Protein AF-A0AB35NCI9-F1 (afdb_monomer)

Mean predicted aligned error: 10.57 Å

Secondary structure (DSSP, 8-state):
-HHHHHHHHHHHHGGGG----PPPHHHHHHHHHHHHHHHHHHHHHHHHHHHHHHHHH--TTHHHHHHHHHHHHHHHTT--HHHHHHHHHHHHHHHHHHHHHTT--

Foldseek 3Di:
DVVVVVVVVVVVVVVPPPPPPDDDPVRVVVVVVLVVLVVLQVVLVVLVVLLVVCVVVVPVCSVVCSVVVLCVVCVVVVHDSCRSNVCNVVSNVVNVVVCVVVVHD

pLDDT: mean 85.0, std 15.83, range [52.34, 97.06]

Sequence (105 aa):
MSKFLSLIFICLTFQSIASEAQPSKQQNDERIQMMIVAKATGMCDALSQIITFQQTHKMPGSDQFVIRFLNDEAARLNKSLDDYMAQCAAVSEQYHRYMNELGFR

Radius of gyration: 26.12 Å; Cα contacts (8 Å, |Δi|>4): 37; chains: 1; bounding box: 77×29×52 Å

Structure (mmCIF, N/CA/C/O backbone):
data_AF-A0AB35NCI9-F1
#
_entry.id   AF-A0AB35NCI9-F1
#
loop_
_atom_site.group_PDB
_atom_site.id
_atom_site.type_symbol
_atom_site.label_atom_id
_atom_site.label_alt_id
_atom_site.label_comp_id
_atom_site.label_asym_id
_atom_site.label_entity_id
_atom_site.label_seq_id
_atom_site.pdbx_PDB_ins_code
_atom_site.Cartn_x
_atom_site.Cartn_y
_atom_site.Cartn_z
_atom_site.occupancy
_atom_site.B_iso_or_equiv
_atom_site.auth_seq_id
_atom_site.auth_comp_id
_atom_site.auth_asym_id
_atom_site.auth_atom_id
_atom_site.pdbx_PDB_model_num
ATOM 1 N N . MET A 1 1 ? 64.835 12.493 -28.806 1.00 52.34 1 MET A N 1
ATOM 2 C CA . MET A 1 1 ? 63.576 11.987 -29.404 1.00 52.34 1 MET A CA 1
ATOM 3 C C . MET A 1 1 ? 62.983 10.801 -28.635 1.00 52.34 1 MET A C 1
ATOM 5 O O . MET A 1 1 ? 61.791 10.828 -28.376 1.00 52.34 1 MET A O 1
ATOM 9 N N . SER A 1 2 ? 63.783 9.835 -28.159 1.00 53.50 2 SER A N 1
ATOM 10 C CA . SER A 1 2 ? 63.300 8.680 -27.365 1.00 53.50 2 SER A CA 1
ATOM 11 C C . SER A 1 2 ? 62.533 9.044 -26.066 1.00 53.50 2 SER A C 1
ATOM 13 O O . SER A 1 2 ? 61.486 8.468 -25.790 1.00 53.50 2 SER A O 1
ATOM 15 N N . LYS A 1 3 ? 62.951 10.086 -25.324 1.00 53.88 3 LYS A N 1
ATOM 16 C CA . LYS A 1 3 ? 62.269 10.523 -24.081 1.00 53.88 3 LYS A CA 1
ATOM 1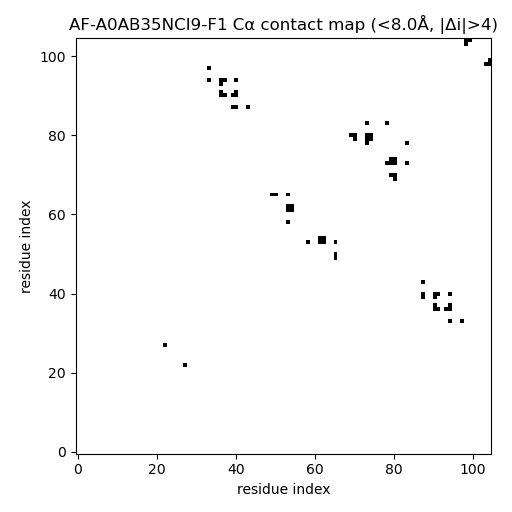7 C C . LYS A 1 3 ? 60.868 11.130 -24.289 1.00 53.88 3 LYS A C 1
ATOM 19 O O . LYS A 1 3 ? 60.035 11.022 -23.400 1.00 53.88 3 LYS A O 1
ATOM 24 N N . PHE A 1 4 ? 60.596 11.725 -25.456 1.00 54.81 4 PHE A N 1
ATOM 25 C CA . PHE A 1 4 ? 59.263 12.248 -25.803 1.00 54.81 4 PHE A CA 1
ATOM 26 C C . PHE A 1 4 ? 58.315 11.132 -26.266 1.00 54.81 4 PHE A C 1
ATOM 28 O O . PHE A 1 4 ? 57.121 11.191 -25.988 1.00 54.81 4 PHE A O 1
ATOM 35 N N . LEU A 1 5 ? 58.854 10.082 -26.898 1.00 54.84 5 LEU A N 1
ATOM 36 C CA . LEU A 1 5 ? 58.087 8.901 -27.307 1.00 54.84 5 LEU A CA 1
ATOM 37 C C . LEU A 1 5 ? 57.575 8.105 -26.093 1.00 54.84 5 LEU A C 1
ATOM 39 O O . LEU A 1 5 ? 56.435 7.650 -26.087 1.00 54.84 5 LEU A O 1
ATOM 43 N N . SER A 1 6 ? 58.391 7.998 -25.037 1.00 57.12 6 SER A N 1
ATOM 44 C CA . SER A 1 6 ? 58.010 7.317 -23.790 1.00 57.12 6 SER A CA 1
ATOM 45 C C . SER A 1 6 ? 56.872 8.009 -23.029 1.00 57.12 6 SER A C 1
ATOM 47 O O . SER A 1 6 ? 56.077 7.326 -22.392 1.00 57.12 6 SER A O 1
ATOM 49 N N . LEU A 1 7 ? 56.762 9.341 -23.099 1.00 55.31 7 LEU A N 1
ATOM 50 C CA . LEU A 1 7 ? 55.708 10.090 -22.399 1.00 55.31 7 LEU A CA 1
ATOM 51 C C . LEU A 1 7 ? 54.329 9.941 -23.062 1.00 55.31 7 LEU A C 1
ATOM 53 O O . LEU A 1 7 ? 53.316 9.910 -22.371 1.00 55.31 7 LEU A O 1
ATOM 57 N N . ILE A 1 8 ? 54.285 9.791 -24.389 1.00 58.62 8 ILE A N 1
ATOM 58 C CA . ILE A 1 8 ? 53.034 9.590 -25.140 1.00 58.62 8 ILE A CA 1
ATOM 59 C C . ILE A 1 8 ? 52.444 8.200 -24.855 1.00 58.62 8 ILE A C 1
ATOM 61 O O . ILE A 1 8 ? 51.229 8.055 -24.735 1.00 58.62 8 ILE A O 1
ATOM 65 N N . PHE A 1 9 ? 53.300 7.191 -24.668 1.00 56.41 9 PHE A N 1
ATOM 66 C CA . PHE A 1 9 ? 52.871 5.821 -24.376 1.00 56.41 9 PHE A CA 1
ATOM 67 C C . PHE A 1 9 ? 52.229 5.676 -22.985 1.00 56.41 9 PHE A C 1
ATOM 69 O O . PHE A 1 9 ? 51.322 4.869 -22.808 1.00 56.41 9 PHE A O 1
ATOM 76 N N . ILE A 1 10 ? 52.649 6.494 -22.012 1.00 60.16 10 ILE A N 1
ATOM 77 C CA . ILE A 1 10 ? 52.089 6.496 -20.651 1.00 60.16 10 ILE A CA 1
ATOM 78 C C . ILE A 1 10 ? 50.711 7.176 -20.616 1.00 60.16 10 ILE A C 1
ATOM 80 O O . ILE A 1 10 ? 49.833 6.709 -19.906 1.00 60.16 10 ILE A O 1
ATOM 84 N N . CYS A 1 11 ? 50.456 8.218 -21.416 1.00 56.31 11 CYS A N 1
ATOM 85 C CA . CYS A 1 11 ? 49.126 8.848 -21.469 1.00 56.31 11 CYS A CA 1
ATOM 86 C C . CYS A 1 11 ? 48.053 7.979 -22.151 1.00 56.31 11 CYS A C 1
ATOM 88 O O . CYS A 1 11 ? 46.870 8.118 -21.843 1.00 56.31 11 CYS A O 1
ATOM 90 N N . LEU A 1 12 ? 48.444 7.080 -23.061 1.00 56.28 12 LEU A N 1
ATOM 91 C CA . LEU A 1 12 ? 47.508 6.221 -23.798 1.00 56.28 12 LEU A CA 1
ATOM 92 C C . LEU A 1 12 ? 46.936 5.074 -22.951 1.00 56.28 12 LEU A C 1
ATOM 94 O O . LEU A 1 12 ? 45.845 4.593 -23.247 1.00 56.28 12 LEU A O 1
ATOM 98 N N . THR A 1 13 ? 47.610 4.658 -21.876 1.00 58.59 13 THR A N 1
ATOM 99 C CA . THR A 1 13 ? 47.110 3.586 -20.997 1.00 58.59 13 THR A CA 1
ATOM 100 C C . THR A 1 13 ? 46.125 4.081 -19.932 1.00 58.59 13 THR A C 1
ATOM 102 O O . THR A 1 13 ? 45.335 3.286 -19.429 1.00 58.59 13 THR A O 1
ATOM 105 N N . PHE A 1 14 ? 46.091 5.385 -19.624 1.00 55.00 14 PHE A N 1
ATOM 106 C CA . PHE A 1 14 ? 45.187 5.944 -18.604 1.00 55.00 14 PHE A CA 1
ATOM 107 C C . PHE A 1 14 ? 43.748 6.200 -19.084 1.00 55.00 14 PHE A C 1
ATOM 109 O O . PHE A 1 14 ? 42.858 6.350 -18.250 1.00 55.00 14 PHE A O 1
ATOM 116 N N . GLN A 1 15 ? 43.468 6.211 -20.392 1.00 53.56 15 GLN A N 1
ATOM 117 C CA . GLN A 1 15 ? 42.107 6.481 -20.889 1.00 53.56 15 GLN A CA 1
ATOM 118 C C . GLN A 1 15 ? 41.146 5.283 -20.798 1.00 53.56 15 GLN A C 1
ATOM 1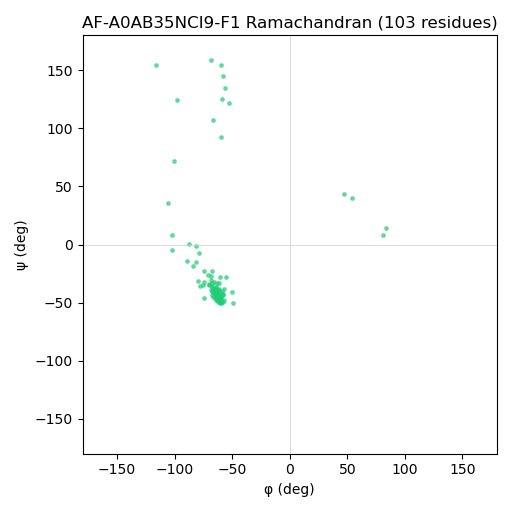20 O O . GLN A 1 15 ? 39.951 5.447 -21.023 1.00 53.56 15 GLN A O 1
ATOM 125 N N . SER A 1 16 ? 41.621 4.086 -20.437 1.00 53.75 16 SER A N 1
ATOM 126 C CA . SER A 1 16 ? 40.773 2.880 -20.418 1.00 53.75 16 SER A CA 1
ATOM 127 C C . SER A 1 16 ? 40.001 2.648 -19.108 1.00 53.75 16 SER A C 1
ATOM 129 O O . SER A 1 16 ? 39.267 1.670 -19.024 1.00 53.75 16 SER A O 1
ATOM 131 N N . ILE A 1 17 ? 40.127 3.513 -18.089 1.00 59.25 17 ILE A N 1
ATOM 132 C CA . ILE A 1 17 ? 39.489 3.292 -16.768 1.00 59.25 17 ILE A CA 1
ATOM 133 C C . ILE A 1 17 ? 38.217 4.147 -16.560 1.00 59.25 17 ILE A C 1
ATOM 135 O O . ILE A 1 17 ? 37.497 3.951 -15.591 1.00 59.25 17 ILE A O 1
ATOM 139 N N . ALA A 1 18 ? 37.855 5.046 -17.480 1.00 53.47 18 ALA A N 1
ATOM 140 C CA . ALA A 1 18 ? 36.723 5.966 -17.286 1.00 53.47 18 ALA A 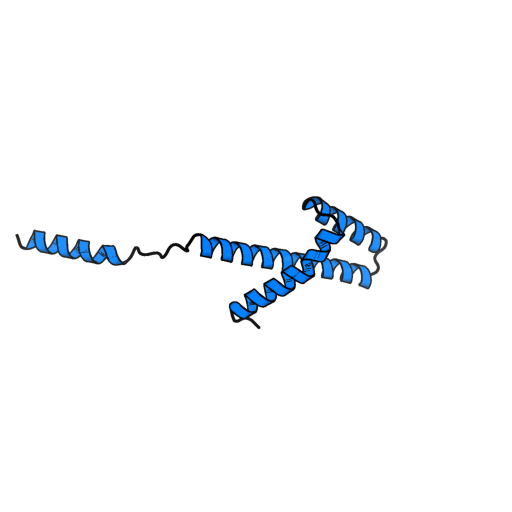CA 1
ATOM 141 C C . ALA A 1 18 ? 35.458 5.613 -18.094 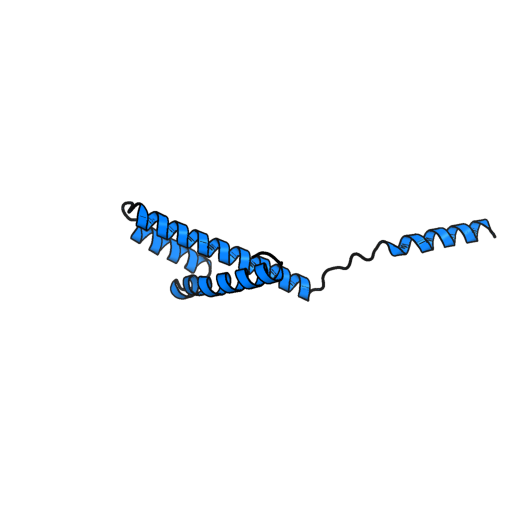1.00 53.47 18 ALA A C 1
ATOM 143 O O . ALA A 1 18 ? 34.749 6.508 -18.548 1.00 53.47 18 ALA A O 1
ATOM 144 N N . SER A 1 19 ? 35.150 4.326 -18.284 1.00 52.44 19 SER A N 1
ATOM 145 C CA . SER A 1 19 ? 33.805 3.913 -18.712 1.00 52.44 19 SER A CA 1
ATOM 146 C C . SER A 1 19 ? 33.027 3.423 -17.494 1.00 52.44 19 SER A C 1
ATOM 148 O O . SER A 1 19 ? 32.792 2.231 -17.313 1.00 52.44 19 SER A O 1
ATOM 150 N N . GLU A 1 20 ? 32.638 4.352 -16.620 1.00 58.97 20 GLU A N 1
ATOM 151 C CA . GLU A 1 20 ? 31.465 4.093 -15.790 1.00 58.97 20 GLU A CA 1
ATOM 152 C C . GLU A 1 20 ? 30.276 4.065 -16.748 1.00 58.97 20 GLU A C 1
ATOM 154 O O . GLU A 1 20 ? 29.891 5.090 -17.314 1.00 58.97 20 GLU A O 1
ATOM 159 N N . ALA A 1 21 ? 29.740 2.870 -16.998 1.00 60.59 21 ALA A N 1
ATOM 160 C CA . ALA A 1 21 ? 28.493 2.700 -17.722 1.00 60.59 21 ALA A CA 1
ATOM 161 C C . ALA A 1 21 ? 27.395 3.428 -16.937 1.00 60.59 21 ALA A C 1
ATOM 163 O O . ALA A 1 21 ? 26.813 2.875 -16.003 1.00 60.59 21 ALA A O 1
ATOM 164 N N . GLN A 1 22 ? 27.150 4.698 -17.271 1.00 63.94 22 GLN A N 1
ATOM 165 C CA . GLN A 1 22 ? 26.034 5.430 -16.698 1.00 63.94 22 GLN A CA 1
ATOM 166 C C . GLN A 1 22 ? 24.757 4.665 -17.061 1.00 63.94 22 GLN A C 1
ATOM 168 O O . GLN A 1 22 ? 24.536 4.389 -18.246 1.00 63.94 22 GLN A O 1
ATOM 173 N N . PRO A 1 23 ? 23.927 4.293 -16.070 1.00 62.72 23 PRO A N 1
ATOM 174 C CA . PRO A 1 23 ? 22.680 3.605 -16.347 1.0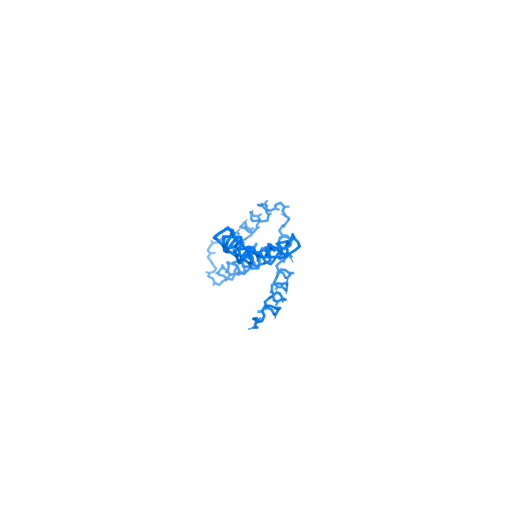0 62.72 23 PRO A CA 1
ATOM 175 C C . PRO A 1 23 ? 21.850 4.451 -17.310 1.00 62.72 23 PRO A C 1
ATOM 177 O O . PRO A 1 23 ? 21.743 5.674 -17.163 1.00 62.72 23 PRO A O 1
ATOM 180 N N . SER A 1 24 ? 21.291 3.795 -18.327 1.00 74.12 24 SER A N 1
ATOM 181 C CA . SER A 1 24 ? 20.457 4.473 -19.314 1.00 74.12 24 SER A CA 1
ATOM 182 C C . SER A 1 24 ? 19.250 5.112 -18.622 1.00 74.12 24 SER A C 1
ATOM 184 O O . SER A 1 24 ? 18.801 4.653 -17.569 1.00 74.12 24 SER A O 1
ATOM 186 N N . LYS A 1 25 ? 18.681 6.166 -19.220 1.00 77.50 25 LYS A N 1
ATOM 187 C CA . LYS A 1 25 ? 17.460 6.807 -18.701 1.00 77.50 25 LYS A CA 1
ATOM 188 C C . LYS A 1 25 ? 16.357 5.775 -18.418 1.00 77.50 25 LYS A C 1
ATOM 190 O O . LYS A 1 25 ? 15.742 5.817 -17.363 1.00 77.50 25 LYS A O 1
ATOM 195 N N . GLN A 1 26 ? 16.207 4.794 -19.308 1.00 78.19 26 GLN A N 1
ATOM 196 C CA . GLN A 1 26 ? 15.246 3.704 -19.164 1.00 78.19 26 GLN A CA 1
ATOM 197 C C . GLN A 1 26 ? 15.526 2.808 -17.948 1.00 78.19 26 GLN A C 1
ATOM 199 O O . GLN A 1 26 ? 14.604 2.463 -17.217 1.00 78.19 26 GLN A O 1
ATOM 204 N N . GLN A 1 27 ? 16.793 2.477 -17.690 1.00 71.81 27 GLN A N 1
ATOM 205 C CA . GLN A 1 27 ? 17.180 1.686 -16.520 1.00 71.81 27 GLN A CA 1
ATOM 206 C C . GLN A 1 27 ? 16.959 2.455 -15.205 1.00 71.81 27 GLN A C 1
ATOM 208 O O . GLN A 1 27 ? 16.617 1.859 -14.182 1.00 71.81 27 GLN A O 1
ATOM 213 N N . ASN A 1 28 ? 17.135 3.780 -15.215 1.00 78.94 28 ASN A N 1
ATOM 214 C CA . ASN A 1 28 ? 16.802 4.625 -14.066 1.00 78.94 28 ASN A CA 1
ATOM 215 C C . ASN A 1 28 ? 15.291 4.672 -13.824 1.00 78.94 28 ASN A C 1
ATOM 217 O O . ASN A 1 28 ? 14.865 4.524 -12.679 1.00 78.94 28 ASN A O 1
ATOM 221 N N . ASP A 1 29 ? 14.494 4.816 -14.884 1.00 87.75 29 ASP A N 1
ATOM 222 C CA . ASP A 1 29 ? 13.034 4.822 -14.789 1.00 87.75 29 ASP A CA 1
ATOM 223 C C . ASP A 1 29 ? 12.528 3.499 -14.189 1.00 87.75 29 ASP A C 1
ATOM 225 O O . ASP A 1 29 ? 11.740 3.513 -13.246 1.00 87.75 29 ASP A O 1
ATOM 229 N N . GLU A 1 30 ? 13.056 2.358 -14.636 1.00 90.38 30 GLU A N 1
ATOM 230 C CA . GLU A 1 30 ? 12.704 1.030 -14.116 1.00 90.38 30 GLU A CA 1
ATOM 231 C C . GLU A 1 30 ? 13.059 0.855 -12.629 1.00 90.38 30 GLU A C 1
ATOM 233 O O . GLU A 1 30 ? 12.230 0.421 -11.827 1.00 90.38 30 GLU A O 1
ATOM 238 N N . ARG A 1 31 ? 14.266 1.262 -12.215 1.00 90.19 31 ARG A N 1
ATOM 239 C CA . ARG A 1 31 ? 14.688 1.213 -10.803 1.00 90.19 31 ARG A CA 1
ATOM 240 C C . ARG A 1 31 ? 13.829 2.095 -9.905 1.00 90.19 31 ARG A C 1
ATOM 242 O O . ARG A 1 31 ? 13.499 1.698 -8.786 1.00 90.19 31 ARG A O 1
ATOM 249 N N . ILE A 1 32 ? 13.451 3.276 -10.388 1.00 94.06 32 ILE A N 1
ATOM 250 C CA . ILE A 1 32 ? 12.531 4.164 -9.676 1.00 94.06 32 ILE A CA 1
ATOM 251 C C . ILE A 1 32 ? 11.159 3.495 -9.544 1.00 94.06 32 ILE A C 1
ATOM 253 O O . ILE A 1 32 ? 10.592 3.508 -8.452 1.00 94.06 32 ILE A O 1
ATOM 257 N N . GLN A 1 33 ? 10.650 2.846 -10.597 1.00 94.62 33 GLN A N 1
ATOM 258 C CA . GLN A 1 33 ? 9.381 2.115 -10.517 1.00 94.62 33 GLN A CA 1
ATOM 259 C C . GLN A 1 33 ? 9.432 0.960 -9.511 1.00 94.62 33 GLN A C 1
ATOM 261 O O . GLN A 1 33 ? 8.510 0.819 -8.708 1.00 94.62 33 GLN A O 1
ATOM 266 N N . MET A 1 34 ? 10.515 0.178 -9.482 1.00 95.50 34 MET A N 1
ATOM 267 C CA . MET A 1 34 ? 10.702 -0.872 -8.471 1.00 95.50 34 MET A CA 1
ATOM 268 C C . MET A 1 34 ? 10.662 -0.306 -7.046 1.00 95.50 34 MET A C 1
ATOM 270 O O . MET A 1 34 ? 9.988 -0.856 -6.175 1.00 95.50 34 MET A O 1
ATOM 274 N N . MET A 1 35 ? 11.322 0.832 -6.810 1.00 96.19 35 MET A N 1
ATOM 275 C CA . MET A 1 35 ? 11.320 1.498 -5.504 1.00 96.19 35 MET A CA 1
ATOM 276 C C . MET A 1 35 ? 9.928 2.010 -5.110 1.00 96.19 35 MET A C 1
ATOM 278 O O . MET A 1 35 ? 9.524 1.866 -3.955 1.00 96.19 35 MET A O 1
ATOM 282 N N . ILE A 1 36 ? 9.181 2.586 -6.057 1.00 95.31 36 ILE A N 1
ATOM 283 C CA . ILE A 1 36 ? 7.804 3.047 -5.830 1.00 95.31 36 ILE A CA 1
ATOM 284 C C . ILE A 1 36 ? 6.905 1.866 -5.454 1.00 95.31 36 ILE A C 1
ATOM 286 O O . ILE A 1 36 ? 6.176 1.951 -4.465 1.00 95.31 36 ILE A O 1
ATOM 290 N N . VAL A 1 37 ? 6.993 0.754 -6.189 1.00 96.81 37 VAL A N 1
ATOM 291 C CA . VAL A 1 37 ? 6.213 -0.462 -5.915 1.00 96.81 37 VAL A CA 1
ATOM 292 C C . VAL A 1 37 ? 6.568 -1.057 -4.552 1.00 96.81 37 VAL A C 1
ATOM 294 O O . VAL A 1 37 ? 5.665 -1.380 -3.781 1.00 96.81 37 VAL A O 1
ATOM 297 N N . ALA A 1 38 ? 7.854 -1.132 -4.199 1.00 96.62 38 ALA A N 1
ATOM 298 C CA . ALA A 1 38 ? 8.282 -1.599 -2.880 1.00 96.62 38 ALA A CA 1
ATOM 299 C C . ALA A 1 38 ? 7.742 -0.703 -1.750 1.00 96.62 38 ALA A C 1
ATOM 301 O O . ALA A 1 38 ? 7.198 -1.200 -0.763 1.00 96.62 38 ALA A O 1
ATOM 302 N N . LYS A 1 39 ? 7.818 0.627 -1.913 1.00 95.69 39 LYS A N 1
ATOM 303 C CA . LYS A 1 39 ? 7.271 1.596 -0.949 1.00 95.69 39 LYS A CA 1
ATOM 304 C C . LYS A 1 39 ? 5.757 1.436 -0.779 1.00 95.69 39 LYS A C 1
ATOM 306 O O . LYS A 1 39 ? 5.266 1.458 0.348 1.00 95.69 39 LYS A O 1
ATOM 311 N N . ALA A 1 40 ? 5.025 1.294 -1.882 1.00 95.00 40 ALA A N 1
ATOM 312 C CA . ALA A 1 40 ? 3.575 1.131 -1.859 1.00 95.00 40 ALA A CA 1
ATOM 313 C C . ALA A 1 40 ? 3.158 -0.205 -1.223 1.00 95.00 40 ALA A C 1
ATOM 315 O O . ALA A 1 40 ? 2.219 -0.231 -0.432 1.00 95.00 40 ALA A O 1
ATOM 316 N N . THR A 1 41 ? 3.892 -1.285 -1.499 1.00 97.06 41 THR A N 1
ATOM 317 C CA . THR A 1 41 ? 3.649 -2.607 -0.898 1.00 97.06 41 THR A CA 1
ATOM 318 C C . THR A 1 41 ? 3.833 -2.564 0.616 1.00 97.06 41 THR A C 1
ATOM 320 O O . THR A 1 41 ? 2.916 -2.920 1.350 1.00 97.06 41 THR A O 1
ATOM 323 N N . GLY A 1 42 ? 4.950 -2.006 1.102 1.00 96.12 42 GLY A N 1
ATOM 324 C CA . GLY A 1 42 ? 5.186 -1.876 2.545 1.00 96.12 42 GLY A CA 1
ATOM 325 C C . GLY A 1 42 ? 4.147 -1.002 3.258 1.00 96.12 42 GLY A C 1
ATOM 326 O O . GLY A 1 42 ? 3.776 -1.278 4.397 1.00 96.12 42 GLY A O 1
ATOM 327 N N . MET A 1 43 ? 3.625 0.029 2.585 1.00 94.88 43 MET A N 1
ATOM 328 C CA . MET A 1 43 ? 2.500 0.813 3.101 1.00 94.88 43 MET A CA 1
ATOM 329 C C . MET A 1 43 ? 1.242 -0.053 3.242 1.00 94.88 43 MET A C 1
ATOM 331 O O . MET A 1 43 ? 0.626 -0.036 4.302 1.00 94.88 43 MET A O 1
ATOM 335 N N . CYS A 1 44 ? 0.878 -0.832 2.223 1.00 96.06 44 CYS A N 1
ATOM 336 C CA . CYS A 1 44 ? -0.281 -1.725 2.277 1.00 96.06 44 CYS A CA 1
ATOM 337 C C . CYS A 1 44 ? -0.178 -2.762 3.406 1.00 96.06 44 CYS A C 1
ATOM 339 O O . CYS A 1 44 ? -1.154 -2.987 4.126 1.00 96.06 44 CYS A O 1
ATOM 341 N N . ASP A 1 45 ? 1.011 -3.322 3.629 1.00 96.12 45 ASP A N 1
ATOM 342 C CA . ASP A 1 45 ? 1.247 -4.254 4.734 1.00 96.12 45 ASP A CA 1
ATOM 343 C C . ASP A 1 45 ? 1.106 -3.569 6.097 1.00 96.12 45 ASP A C 1
ATOM 345 O O . ASP A 1 45 ? 0.519 -4.135 7.023 1.00 96.12 45 ASP A O 1
ATOM 349 N N . ALA A 1 46 ? 1.594 -2.333 6.231 1.00 95.62 46 ALA A N 1
ATOM 350 C CA . ALA A 1 46 ? 1.426 -1.550 7.451 1.00 95.62 46 ALA A CA 1
ATOM 351 C C . ALA A 1 46 ? -0.055 -1.241 7.734 1.00 95.62 46 ALA A C 1
ATOM 353 O O . ALA A 1 46 ? -0.499 -1.373 8.875 1.00 95.62 46 ALA A O 1
ATOM 354 N N . LEU A 1 47 ? -0.843 -0.895 6.707 1.00 94.38 47 LEU A N 1
ATOM 355 C CA . LEU A 1 47 ? -2.289 -0.689 6.852 1.00 94.38 47 LEU A CA 1
ATOM 356 C C . LEU A 1 47 ? -2.989 -1.962 7.339 1.00 94.38 47 LEU A C 1
ATOM 358 O O . LEU A 1 47 ? -3.780 -1.910 8.280 1.00 94.38 47 LEU A O 1
ATOM 362 N N . SER A 1 48 ? -2.660 -3.111 6.741 1.00 94.31 48 SER A N 1
ATOM 363 C CA . SER A 1 48 ? -3.208 -4.410 7.144 1.00 94.31 48 SER A CA 1
ATOM 364 C C . SER A 1 48 ? -2.883 -4.741 8.606 1.00 94.31 48 SER A C 1
ATOM 366 O O . SER A 1 48 ? -3.758 -5.166 9.367 1.00 94.31 48 SER A O 1
ATOM 368 N N . GLN A 1 49 ? -1.649 -4.466 9.042 1.00 95.44 49 GLN A N 1
ATOM 369 C CA . GLN A 1 49 ? -1.231 -4.655 10.433 1.00 95.44 49 GLN A CA 1
ATOM 370 C C . GLN A 1 49 ? -1.993 -3.744 11.398 1.00 95.44 49 GLN A C 1
ATOM 372 O O . GLN A 1 49 ? -2.437 -4.213 12.444 1.00 95.44 49 GLN A O 1
ATOM 377 N N . ILE A 1 50 ? -2.203 -2.471 11.046 1.00 93.56 50 ILE A N 1
ATOM 378 C CA . ILE A 1 50 ? -2.994 -1.538 11.861 1.00 93.56 50 ILE A CA 1
ATOM 379 C C . ILE A 1 50 ? -4.431 -2.046 12.005 1.00 93.56 50 ILE A C 1
ATOM 381 O O . ILE A 1 50 ? -4.941 -2.121 13.122 1.00 93.56 50 ILE A O 1
ATOM 385 N N . ILE A 1 51 ? -5.073 -2.436 10.900 1.00 93.06 51 ILE A N 1
ATOM 386 C CA . ILE A 1 51 ? -6.447 -2.957 10.907 1.00 93.06 51 ILE A CA 1
ATOM 387 C C . ILE A 1 51 ? -6.532 -4.209 11.785 1.00 93.06 51 ILE A C 1
ATOM 389 O O . ILE A 1 51 ? -7.369 -4.282 12.684 1.00 93.06 51 ILE A O 1
ATOM 393 N N . THR A 1 52 ? -5.624 -5.163 11.580 1.00 94.81 52 THR A N 1
ATOM 394 C CA . THR A 1 52 ? -5.583 -6.422 12.336 1.00 94.81 52 THR A CA 1
ATOM 395 C C . THR A 1 52 ? -5.356 -6.174 13.824 1.00 94.81 52 THR A C 1
ATOM 397 O O . THR A 1 52 ? -6.030 -6.768 14.669 1.00 94.81 52 THR A O 1
ATOM 400 N N . PHE A 1 53 ? -4.439 -5.267 14.168 1.00 94.69 53 PHE A N 1
ATOM 401 C CA . PHE A 1 53 ? -4.164 -4.897 15.550 1.00 94.69 53 PHE A CA 1
ATOM 402 C C . PHE A 1 53 ? -5.417 -4.338 16.229 1.00 94.69 53 PHE A C 1
ATOM 404 O O . PHE A 1 53 ? -5.773 -4.778 17.325 1.00 94.69 53 PHE A O 1
ATOM 411 N N . GLN A 1 54 ? -6.109 -3.419 15.555 1.00 93.00 54 GLN A N 1
ATOM 412 C CA . GLN A 1 54 ? -7.328 -2.783 16.050 1.00 93.00 54 GLN A CA 1
ATOM 413 C C . GLN A 1 54 ? -8.470 -3.798 16.219 1.00 93.00 54 GLN A C 1
ATOM 415 O O . GLN A 1 54 ? -9.105 -3.830 17.274 1.00 93.00 54 GLN A O 1
ATOM 420 N N . GLN A 1 55 ? -8.666 -4.693 15.246 1.00 90.75 55 GLN A N 1
ATOM 421 C CA . GLN A 1 55 ? -9.663 -5.772 15.306 1.00 90.75 55 GLN A CA 1
ATOM 422 C C . GLN A 1 55 ? -9.385 -6.780 16.431 1.00 90.75 55 GLN A C 1
ATOM 424 O O . GLN A 1 55 ? -10.315 -7.273 17.073 1.00 90.75 55 GLN A O 1
ATOM 429 N N . THR A 1 56 ? -8.108 -7.076 16.685 1.00 94.75 56 THR A N 1
ATOM 430 C CA . THR A 1 56 ? -7.686 -8.053 17.699 1.00 94.75 56 THR A CA 1
ATOM 431 C C . THR A 1 56 ? -7.842 -7.504 19.113 1.00 94.75 56 THR A C 1
ATOM 433 O O . THR A 1 56 ? -8.372 -8.185 19.988 1.00 94.75 56 THR A O 1
ATOM 436 N N . HIS A 1 57 ? -7.406 -6.264 19.346 1.00 93.25 57 HIS A N 1
ATOM 437 C CA . HIS A 1 57 ? -7.391 -5.673 20.687 1.00 93.25 57 HIS A CA 1
ATOM 438 C C . HIS A 1 57 ? -8.696 -4.958 21.042 1.00 93.25 57 HIS A C 1
ATOM 440 O O . HIS A 1 57 ? -8.915 -4.660 22.214 1.00 93.25 57 HIS A O 1
ATOM 446 N N . LYS A 1 58 ? -9.563 -4.688 20.051 1.00 89.12 58 LYS A N 1
ATOM 447 C CA . LYS A 1 58 ? -10.886 -4.063 20.220 1.00 89.12 58 LYS A CA 1
ATOM 448 C C . LYS A 1 58 ? -10.840 -2.833 21.122 1.00 89.12 58 LYS A C 1
ATOM 450 O O . LYS A 1 58 ? -11.677 -2.656 22.008 1.00 89.12 58 LYS A O 1
ATOM 455 N N . MET A 1 59 ? -9.828 -1.992 20.915 1.00 90.69 59 MET A N 1
ATOM 456 C CA . MET A 1 59 ? -9.667 -0.780 21.709 1.00 90.69 59 MET A CA 1
ATOM 457 C C . MET A 1 59 ? -10.921 0.095 21.569 1.00 90.69 59 MET A C 1
ATOM 459 O O . MET A 1 59 ? -11.523 0.126 20.485 1.00 90.69 59 MET A O 1
ATOM 463 N N . PRO A 1 60 ? -11.335 0.814 22.625 1.00 94.75 60 PRO A N 1
ATOM 464 C CA . PRO A 1 60 ? -12.446 1.751 22.527 1.00 94.75 60 PRO A CA 1
ATOM 465 C C . PRO A 1 60 ? -12.234 2.730 21.361 1.00 94.75 60 PRO A C 1
ATOM 467 O O . PRO A 1 60 ? -11.221 3.422 21.304 1.00 94.75 60 PRO A O 1
ATOM 470 N N . GLY A 1 61 ? -13.173 2.761 20.410 1.00 92.31 61 GLY A N 1
ATOM 471 C CA . GLY A 1 61 ? -13.094 3.618 19.219 1.00 92.31 61 GLY A CA 1
ATOM 4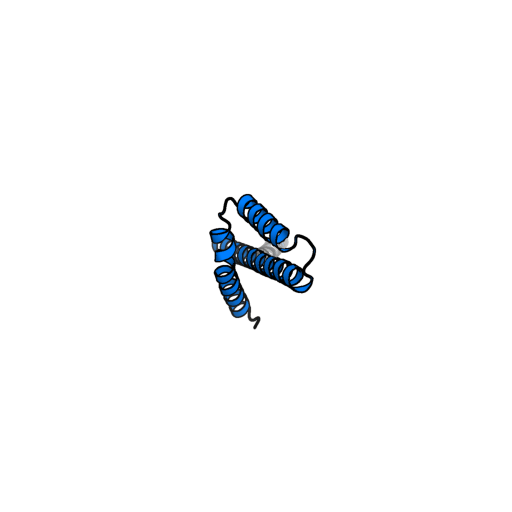72 C C . GLY A 1 61 ? -12.226 3.094 18.063 1.00 92.31 61 GLY A C 1
ATOM 473 O O . GLY A 1 61 ? -12.030 3.825 17.095 1.00 92.31 61 GLY A O 1
ATOM 474 N N . SER A 1 62 ? -11.738 1.853 18.128 1.00 91.19 62 SER A N 1
ATOM 475 C CA . SER A 1 62 ? -10.894 1.205 17.103 1.00 91.19 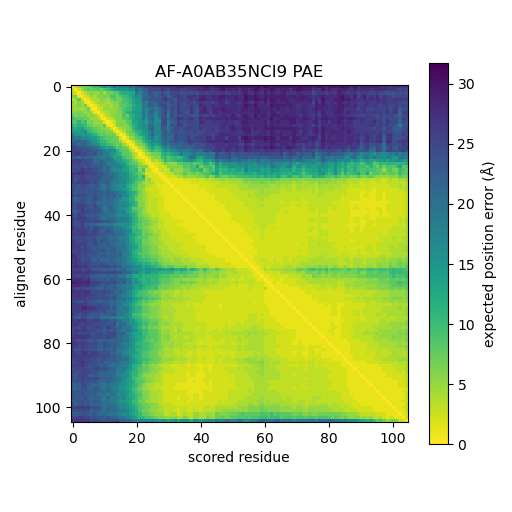62 SER A CA 1
ATOM 476 C C . SER A 1 62 ? -11.438 1.319 15.673 1.00 91.19 62 SER A C 1
ATOM 478 O O . SER A 1 62 ? -10.723 1.788 14.789 1.00 91.19 62 SER A O 1
ATOM 480 N N . ASP A 1 63 ? -12.706 0.975 15.444 1.00 91.38 63 ASP A N 1
ATOM 481 C CA . ASP A 1 63 ? -13.311 1.045 14.104 1.00 91.38 63 ASP A CA 1
ATOM 482 C C . ASP A 1 63 ? -13.333 2.480 13.553 1.00 91.38 63 ASP A C 1
ATOM 484 O O . ASP A 1 63 ? -12.997 2.722 12.393 1.00 91.38 63 ASP A O 1
ATOM 488 N N . GLN A 1 64 ? -13.669 3.463 14.399 1.00 94.50 64 GLN A N 1
ATOM 489 C CA . GLN A 1 64 ? -13.647 4.874 14.001 1.00 94.50 64 GLN A CA 1
ATOM 490 C C . GLN A 1 64 ? -12.230 5.358 13.710 1.00 94.50 64 GLN A C 1
ATOM 492 O O . GLN A 1 64 ? -12.038 6.135 12.775 1.00 94.50 64 GLN A O 1
ATOM 497 N N . PHE A 1 65 ? -11.248 4.915 14.497 1.00 93.50 65 PHE A N 1
ATOM 498 C CA . PHE A 1 65 ? -9.847 5.228 14.253 1.00 93.50 65 PHE A CA 1
ATOM 499 C C . PHE A 1 65 ? -9.404 4.705 12.885 1.00 93.50 65 PHE A C 1
ATOM 501 O O . PHE A 1 65 ? -8.876 5.484 12.099 1.00 93.50 65 PHE A O 1
ATOM 508 N N . VAL A 1 66 ? -9.669 3.430 12.576 1.00 94.00 66 VAL A N 1
ATOM 509 C CA . VAL A 1 66 ? -9.280 2.814 11.296 1.00 94.00 66 VAL A CA 1
ATOM 510 C C . VAL A 1 66 ? -9.883 3.578 10.121 1.00 94.00 66 VAL A C 1
ATOM 512 O O . VAL A 1 66 ? -9.158 3.965 9.208 1.00 94.00 66 VAL A O 1
ATOM 515 N N . ILE A 1 67 ? -11.190 3.852 10.157 1.00 93.94 67 ILE A N 1
ATOM 516 C CA . ILE A 1 67 ? -11.861 4.565 9.066 1.00 93.94 67 ILE A CA 1
ATOM 517 C C . ILE A 1 67 ? -11.312 5.986 8.907 1.00 93.94 67 ILE A C 1
ATOM 519 O O . ILE A 1 67 ? -11.049 6.403 7.782 1.00 93.94 67 ILE A O 1
ATOM 523 N N . ARG A 1 68 ? -11.106 6.735 9.996 1.00 95.50 68 ARG A N 1
ATOM 524 C CA . ARG A 1 68 ? -10.551 8.099 9.919 1.00 95.50 68 ARG A CA 1
ATOM 525 C C . ARG A 1 68 ? -9.126 8.098 9.384 1.00 95.50 68 ARG A C 1
ATOM 527 O O . ARG A 1 68 ? -8.841 8.822 8.442 1.00 95.50 68 ARG A O 1
ATOM 534 N N . PHE A 1 69 ? -8.278 7.230 9.926 1.00 94.94 69 PHE A N 1
ATOM 535 C CA . PHE A 1 69 ? -6.889 7.103 9.508 1.00 94.94 69 PHE A CA 1
ATOM 536 C C . PHE A 1 69 ? -6.769 6.789 8.011 1.00 94.94 69 PHE A C 1
ATOM 538 O O . PHE A 1 69 ? -6.021 7.450 7.297 1.00 94.94 69 PHE A O 1
ATOM 545 N N . LEU A 1 70 ? -7.543 5.820 7.513 1.00 95.44 70 LEU A N 1
ATOM 546 C CA . LEU A 1 70 ? -7.511 5.463 6.095 1.00 95.44 70 LEU A CA 1
ATOM 547 C C . LEU A 1 70 ? -8.057 6.579 5.193 1.00 95.44 70 LEU A C 1
ATOM 549 O O . LEU A 1 70 ? -7.537 6.777 4.097 1.00 95.44 70 LEU A O 1
ATOM 553 N N . ASN A 1 71 ? -9.074 7.323 5.643 1.00 96.94 71 ASN A N 1
ATOM 554 C CA . ASN A 1 71 ? -9.568 8.488 4.907 1.00 96.94 71 ASN A CA 1
ATOM 555 C C . ASN A 1 71 ? -8.522 9.608 4.841 1.00 96.94 71 ASN A C 1
ATOM 557 O O . ASN A 1 71 ? -8.333 10.187 3.773 1.00 96.94 71 ASN A O 1
ATOM 561 N N . ASP A 1 72 ? -7.816 9.882 5.938 1.00 96.75 72 ASP A N 1
ATOM 562 C CA . ASP A 1 72 ? -6.762 10.900 5.976 1.00 96.75 72 ASP A CA 1
ATOM 563 C C . ASP A 1 72 ? -5.589 10.520 5.055 1.00 96.75 72 ASP A C 1
ATOM 565 O O . ASP A 1 72 ? -5.090 11.359 4.300 1.00 96.75 72 ASP A O 1
ATOM 569 N N . GLU A 1 73 ? -5.191 9.244 5.033 1.00 95.00 73 GLU A N 1
ATOM 570 C CA . GLU A 1 73 ? -4.143 8.759 4.126 1.00 95.00 73 GLU A CA 1
ATOM 571 C C . GLU A 1 73 ? -4.569 8.774 2.651 1.00 95.00 73 GLU A C 1
ATOM 573 O O . GLU A 1 73 ? -3.775 9.154 1.783 1.00 95.00 73 GLU A O 1
ATOM 578 N N . ALA A 1 74 ? -5.822 8.425 2.349 1.00 95.44 74 ALA A N 1
ATOM 579 C CA . ALA A 1 74 ? -6.366 8.543 0.998 1.00 95.44 74 ALA A CA 1
ATOM 580 C C . ALA A 1 74 ? -6.403 10.013 0.539 1.00 95.44 74 ALA A C 1
ATOM 582 O O . ALA A 1 74 ? -5.933 10.342 -0.557 1.00 95.44 74 ALA A O 1
ATOM 583 N N . ALA A 1 75 ? -6.870 10.916 1.410 1.00 97.06 75 ALA A N 1
ATOM 584 C CA . ALA A 1 75 ? -6.928 12.351 1.152 1.00 97.06 75 ALA A CA 1
ATOM 585 C C . ALA A 1 75 ? -5.533 12.959 0.942 1.00 97.06 75 ALA A C 1
ATOM 587 O O . ALA A 1 75 ? -5.346 13.755 0.021 1.00 97.06 75 ALA A O 1
ATOM 588 N N . ARG A 1 76 ? -4.523 12.524 1.710 1.00 95.62 76 ARG A N 1
ATOM 589 C CA . ARG A 1 76 ? -3.115 12.929 1.533 1.00 95.62 76 ARG A CA 1
ATOM 590 C C . ARG A 1 76 ? -2.595 12.656 0.116 1.00 95.62 76 ARG A C 1
ATOM 592 O O . ARG A 1 76 ? -1.688 13.344 -0.351 1.00 95.62 76 ARG A O 1
ATOM 599 N N . LEU A 1 77 ? -3.155 11.657 -0.566 1.00 93.00 77 LEU A N 1
ATOM 600 C CA . LEU A 1 77 ? -2.800 11.270 -1.932 1.00 93.00 77 LEU A CA 1
ATOM 601 C C . LEU A 1 77 ? -3.805 11.745 -2.991 1.00 93.00 77 LEU A C 1
ATOM 603 O O . LEU A 1 77 ? -3.666 11.366 -4.153 1.00 93.00 77 LEU A O 1
ATOM 607 N N . ASN A 1 78 ? -4.785 12.577 -2.621 1.00 96.69 78 ASN A N 1
ATOM 608 C CA . ASN A 1 78 ? -5.885 13.007 -3.491 1.00 96.69 78 ASN A CA 1
ATOM 609 C C . ASN A 1 78 ? -6.648 11.823 -4.117 1.00 96.69 78 ASN A C 1
ATOM 611 O O . ASN A 1 78 ? -6.996 11.850 -5.298 1.00 96.69 78 ASN A O 1
ATOM 615 N N . LYS A 1 79 ? -6.875 10.763 -3.337 1.00 94.75 79 LYS A N 1
ATOM 616 C CA . LYS A 1 79 ? -7.617 9.565 -3.746 1.00 94.75 79 LYS A CA 1
ATOM 617 C C . LYS A 1 79 ? -8.888 9.409 -2.919 1.00 94.75 79 LYS A C 1
ATOM 619 O O . LYS A 1 79 ? -8.950 9.858 -1.775 1.00 94.75 79 LYS A O 1
ATOM 624 N N . SER A 1 80 ? -9.883 8.730 -3.487 1.00 96.38 80 SER A N 1
ATOM 625 C CA . SER A 1 80 ? -10.960 8.155 -2.682 1.00 96.38 80 SER A CA 1
ATOM 626 C C . SER A 1 80 ? -10.412 7.007 -1.824 1.00 96.38 80 SER A C 1
ATOM 628 O O . SER A 1 80 ? -9.368 6.431 -2.144 1.00 96.38 80 SER A O 1
ATOM 630 N N . LEU A 1 81 ? -11.107 6.665 -0.735 1.00 94.19 81 LEU A N 1
ATOM 631 C CA . LEU A 1 81 ? -10.723 5.521 0.095 1.00 94.19 81 LEU A CA 1
ATOM 632 C C . LEU A 1 81 ? -10.700 4.221 -0.725 1.00 94.19 81 LEU A C 1
ATOM 634 O O . LEU A 1 81 ? -9.747 3.452 -0.622 1.00 94.19 81 LEU A O 1
ATOM 638 N N . ASP A 1 82 ? -11.699 4.013 -1.583 1.00 93.62 82 ASP A N 1
ATOM 639 C CA . ASP A 1 82 ? -11.794 2.817 -2.422 1.00 93.62 82 ASP A CA 1
ATOM 640 C C . ASP A 1 82 ? -10.622 2.729 -3.408 1.00 93.62 82 ASP A C 1
ATOM 642 O O . ASP A 1 82 ? -9.962 1.693 -3.484 1.00 93.62 82 ASP A O 1
ATOM 646 N N . ASP A 1 83 ? -10.281 3.829 -4.092 1.00 93.31 83 ASP A N 1
ATOM 647 C CA . ASP A 1 83 ? -9.129 3.869 -5.005 1.00 93.31 83 ASP A CA 1
ATOM 648 C C . ASP A 1 83 ? -7.802 3.663 -4.268 1.00 93.31 83 ASP A C 1
ATOM 650 O O . ASP A 1 83 ? -6.866 3.055 -4.795 1.00 93.31 83 ASP A O 1
ATOM 654 N N . TYR A 1 84 ? -7.697 4.203 -3.053 1.00 92.38 84 TYR A N 1
ATOM 655 C CA . TYR A 1 84 ? -6.512 4.064 -2.219 1.00 92.38 84 TYR A CA 1
ATOM 656 C C . TYR A 1 84 ? -6.308 2.619 -1.761 1.00 92.38 84 TYR A C 1
ATOM 658 O O . TYR A 1 84 ? -5.181 2.128 -1.793 1.00 92.38 84 TYR A O 1
ATOM 666 N N . MET A 1 85 ? -7.380 1.916 -1.397 1.00 92.56 85 MET A N 1
ATOM 667 C CA . MET A 1 85 ? -7.309 0.518 -0.970 1.00 92.56 85 MET A CA 1
ATOM 668 C C . MET A 1 85 ? -7.164 -0.450 -2.151 1.00 92.56 85 MET A C 1
ATOM 670 O O . MET A 1 85 ? -6.425 -1.433 -2.052 1.00 92.56 85 MET A O 1
ATOM 674 N N . ALA A 1 86 ? -7.800 -0.163 -3.292 1.00 92.25 86 ALA A N 1
ATOM 675 C CA . ALA A 1 86 ? -7.763 -1.020 -4.479 1.00 92.25 86 ALA A CA 1
ATOM 676 C C . ALA A 1 86 ? -6.343 -1.218 -5.037 1.00 92.25 86 ALA A C 1
ATOM 678 O O . ALA A 1 86 ? -6.037 -2.266 -5.609 1.00 92.25 86 ALA A O 1
ATOM 679 N N . GLN A 1 87 ? -5.443 -0.249 -4.835 1.00 92.50 87 GLN A N 1
ATOM 680 C CA . GLN A 1 87 ? -4.069 -0.339 -5.337 1.00 92.50 87 GLN A CA 1
ATOM 681 C C . GLN A 1 87 ? -3.244 -1.441 -4.648 1.00 92.50 87 GLN A C 1
ATOM 683 O O . GLN A 1 87 ? -2.266 -1.910 -5.227 1.00 92.50 87 GLN A O 1
ATOM 688 N N . CYS A 1 88 ? -3.621 -1.871 -3.437 1.00 94.94 88 CYS A N 1
ATOM 689 C CA . CYS A 1 88 ? -2.798 -2.769 -2.627 1.00 94.94 88 CYS A CA 1
ATOM 690 C C . CYS A 1 88 ? -2.613 -4.158 -3.243 1.00 94.94 88 CYS A C 1
ATOM 692 O O . CYS A 1 88 ? -1.503 -4.690 -3.223 1.00 94.94 88 CYS A O 1
ATOM 694 N N . ALA A 1 89 ? -3.659 -4.716 -3.857 1.00 93.31 89 ALA A N 1
ATOM 695 C 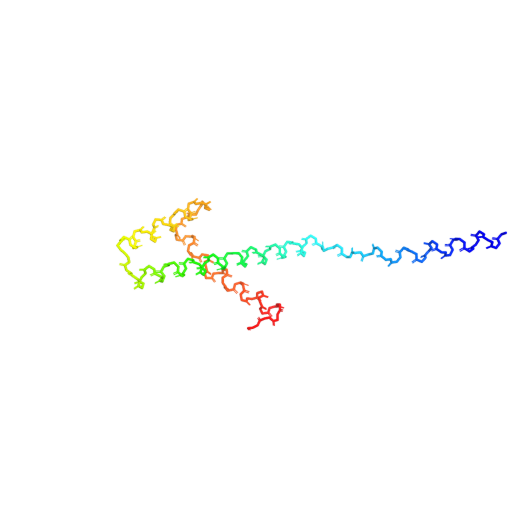CA . ALA A 1 89 ? -3.547 -5.992 -4.560 1.00 93.31 89 ALA A CA 1
ATOM 696 C C . ALA A 1 89 ? -2.577 -5.890 -5.750 1.00 93.31 89 ALA A C 1
ATOM 698 O O . ALA A 1 89 ? -1.690 -6.729 -5.909 1.00 93.31 89 ALA A O 1
ATOM 699 N N . ALA A 1 90 ? -2.695 -4.818 -6.539 1.00 94.19 90 ALA A N 1
ATOM 700 C CA . ALA A 1 90 ? -1.887 -4.619 -7.737 1.00 94.19 90 ALA A CA 1
ATOM 701 C C . ALA A 1 90 ? -0.397 -4.405 -7.416 1.00 94.19 90 ALA A C 1
ATOM 703 O O . ALA A 1 90 ? 0.465 -5.013 -8.053 1.00 94.19 90 ALA A O 1
ATOM 704 N N . VAL A 1 91 ? -0.076 -3.572 -6.416 1.00 95.69 91 VAL A N 1
ATOM 705 C CA . VAL A 1 91 ? 1.328 -3.317 -6.044 1.00 95.69 91 VAL A CA 1
ATOM 706 C C . VAL A 1 91 ? 1.972 -4.531 -5.386 1.00 95.69 91 VAL A C 1
ATOM 708 O O . VAL A 1 91 ? 3.141 -4.794 -5.652 1.00 95.69 91 VAL A O 1
ATOM 711 N N . SER A 1 92 ? 1.212 -5.315 -4.613 1.00 96.12 92 SER A N 1
ATOM 712 C CA . SER A 1 92 ? 1.712 -6.559 -4.022 1.00 96.12 92 SER A CA 1
ATOM 713 C C . SER A 1 92 ? 2.051 -7.587 -5.102 1.00 96.12 92 SER A C 1
ATOM 715 O O . SER A 1 92 ? 3.140 -8.161 -5.092 1.00 96.12 92 SER A O 1
ATOM 717 N N . GLU A 1 93 ? 1.180 -7.784 -6.096 1.00 96.06 93 GLU A N 1
ATOM 718 C CA . GLU A 1 93 ? 1.467 -8.673 -7.227 1.00 96.06 93 GLU A CA 1
ATOM 719 C C . GLU A 1 93 ? 2.714 -8.214 -7.999 1.00 96.06 93 GLU A C 1
ATOM 721 O O . GLU A 1 93 ? 3.596 -9.013 -8.321 1.00 96.06 93 GLU A O 1
ATOM 726 N N . GLN A 1 94 ? 2.824 -6.910 -8.262 1.00 96.62 94 GLN A N 1
ATOM 727 C CA . GLN A 1 94 ? 3.966 -6.361 -8.983 1.00 96.62 94 GLN A CA 1
ATOM 728 C C . GLN A 1 94 ? 5.272 -6.467 -8.189 1.00 96.62 94 GLN A C 1
ATOM 730 O O . GLN A 1 94 ? 6.310 -6.766 -8.776 1.00 96.62 94 GLN A O 1
ATOM 735 N N . TYR A 1 95 ? 5.227 -6.291 -6.869 1.00 96.94 95 TYR A N 1
ATOM 736 C CA . TYR A 1 95 ? 6.377 -6.502 -5.998 1.00 96.94 95 TYR A CA 1
ATOM 737 C C . TYR A 1 95 ? 6.873 -7.949 -6.064 1.00 96.94 95 TYR A C 1
ATOM 739 O O . TYR A 1 95 ? 8.065 -8.171 -6.266 1.00 96.94 95 TYR A O 1
ATOM 747 N N . HIS A 1 96 ? 5.973 -8.935 -5.988 1.00 96.25 96 HIS A N 1
ATOM 748 C CA . HIS A 1 96 ? 6.350 -10.345 -6.124 1.00 96.25 96 HIS A CA 1
ATOM 749 C C . HIS A 1 96 ? 6.973 -10.652 -7.488 1.00 96.25 96 HIS A C 1
ATOM 751 O O . HIS A 1 96 ? 7.930 -11.423 -7.562 1.00 96.25 96 HIS A O 1
ATOM 757 N N . ARG A 1 97 ? 6.476 -10.043 -8.574 1.00 96.00 97 ARG A N 1
ATOM 758 C CA . ARG A 1 97 ? 7.120 -10.163 -9.892 1.00 96.00 97 ARG A CA 1
ATOM 759 C C . ARG A 1 97 ? 8.557 -9.646 -9.866 1.00 96.00 97 ARG A C 1
ATOM 761 O O . ARG A 1 97 ? 9.455 -10.399 -10.230 1.00 96.00 97 ARG A O 1
ATOM 768 N N . TYR A 1 98 ? 8.784 -8.437 -9.352 1.00 95.50 98 TYR A N 1
ATOM 769 C CA . TYR A 1 98 ? 10.136 -7.880 -9.248 1.00 95.50 98 TYR A CA 1
ATOM 770 C C . TYR A 1 98 ? 11.056 -8.729 -8.368 1.00 95.50 98 TYR A C 1
ATOM 772 O O . TYR A 1 98 ? 12.201 -8.968 -8.734 1.00 95.50 98 TYR A O 1
ATOM 780 N N . MET A 1 99 ? 10.571 -9.238 -7.234 1.00 95.50 99 MET A N 1
ATOM 781 C CA . MET A 1 99 ? 11.386 -10.094 -6.365 1.00 95.50 99 MET A CA 1
ATOM 782 C C . MET A 1 99 ? 11.787 -11.397 -7.064 1.00 95.50 99 MET A C 1
ATOM 784 O O . MET A 1 99 ? 12.960 -11.767 -7.020 1.00 95.50 99 MET A O 1
ATOM 788 N N . ASN A 1 100 ? 10.859 -12.025 -7.792 1.00 95.19 100 ASN A N 1
ATOM 789 C CA . ASN A 1 100 ? 11.150 -13.213 -8.595 1.00 95.19 100 ASN A CA 1
ATOM 790 C C . ASN A 1 100 ? 12.190 -12.933 -9.692 1.00 95.19 100 ASN A C 1
ATOM 792 O O . ASN A 1 100 ? 13.108 -13.731 -9.879 1.00 95.19 100 ASN A O 1
ATOM 796 N N . GLU A 1 101 ? 12.071 -11.806 -10.399 1.00 93.12 101 GLU A N 1
ATOM 797 C CA . GLU A 1 101 ? 13.032 -11.371 -11.426 1.00 93.12 101 GLU A CA 1
ATOM 798 C C . GLU A 1 101 ? 14.423 -11.096 -10.835 1.00 93.12 101 GLU A C 1
ATOM 800 O O . GLU A 1 101 ? 15.439 -11.384 -11.468 1.00 93.12 101 GLU A O 1
ATOM 805 N N . LEU A 1 102 ? 14.475 -10.610 -9.593 1.00 93.25 102 LEU A N 1
ATOM 806 C CA . LEU A 1 102 ? 15.706 -10.389 -8.831 1.00 93.25 102 LEU A CA 1
ATOM 807 C C . LEU A 1 102 ? 16.255 -11.664 -8.163 1.00 93.25 102 LEU A C 1
ATOM 809 O O . LEU A 1 102 ? 17.308 -11.610 -7.528 1.00 93.25 102 LEU A O 1
ATOM 813 N N . GLY A 1 103 ? 15.582 -12.810 -8.310 1.00 95.25 103 GLY A N 1
ATOM 814 C CA . GLY A 1 103 ? 16.029 -14.100 -7.779 1.00 95.25 103 GLY A CA 1
ATOM 815 C C . GLY A 1 103 ? 15.683 -14.354 -6.309 1.00 95.25 103 GLY A C 1
ATOM 816 O O . GLY A 1 103 ? 16.215 -15.292 -5.715 1.00 95.25 103 GLY A O 1
ATOM 817 N N . PHE A 1 104 ? 14.789 -13.560 -5.723 1.00 90.50 104 PHE A N 1
ATOM 818 C CA . PHE A 1 104 ? 14.242 -13.780 -4.388 1.00 90.50 104 PHE A CA 1
ATOM 819 C C . PHE A 1 104 ? 12.877 -14.479 -4.508 1.00 90.50 104 PHE A C 1
ATOM 821 O O . PHE A 1 104 ? 11.992 -13.993 -5.211 1.00 90.50 104 PHE A O 1
ATOM 828 N N . ARG A 1 105 ? 12.725 -15.636 -3.852 1.00 72.81 105 ARG A N 1
ATOM 829 C CA . ARG A 1 105 ? 11.480 -16.418 -3.772 1.00 72.81 105 ARG A CA 1
ATOM 830 C C . ARG A 1 105 ? 10.998 -16.508 -2.337 1.00 72.81 105 ARG A C 1
ATOM 832 O O . ARG A 1 105 ? 11.866 -16.747 -1.467 1.00 72.81 105 ARG A O 1
#

Solvent-accessible surface area (backbone atoms only — not comparable to full-atom values): 6056 Å² total; per-residue (Å²): 114,69,76,63,56,58,55,56,60,59,61,66,66,66,70,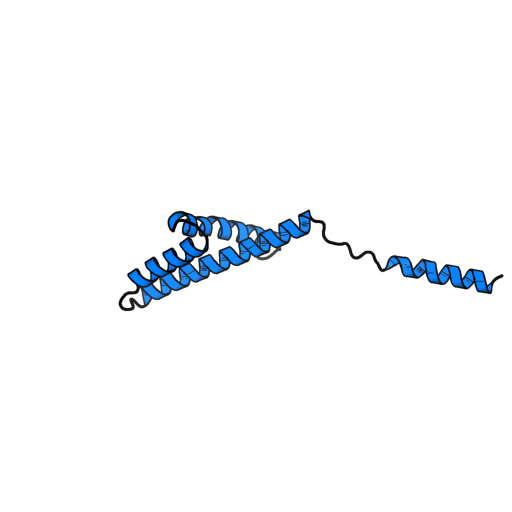77,74,78,74,74,80,72,75,48,72,67,58,51,52,50,53,51,49,53,50,52,31,49,55,51,30,55,49,43,52,51,52,52,50,51,52,51,52,34,68,72,67,59,48,92,64,30,72,61,47,52,53,51,53,49,44,53,56,14,51,77,68,77,39,51,54,65,65,51,57,61,47,42,63,58,29,44,54,51,37,53,50,52,35,50,77,74,72,49,130